Protein AF-A0A966VUN6-F1 (afdb_monomer_lite)

Foldseek 3Di:
DVVLLVVVCVVVVDVLLSVLLVVLLVVLVVVLVVVCVVVVPDDDPLLVVLNVVLSVLLSVLLCQLVVQLVVCCVVVVNPLVVSLVVSCVPCLVVLVVVLVVVLVVLCVQCPDPPVSSVSSSVSNSSSSVSSSVSSSPRSSVSSVVVVPDD

Secondary structure (DSSP, 8-state):
-HHHHHHHHHHH--HHHHHHHHHHHHHHHHHHHHHHHHTT----HHHHHHHHHHHHHHHHHHHHHHHHHHHHHHHTTT-HHHHHHHHIIIIIHHHHHHHHHHHHHHHGGGG-SSHHHHHHHHHHHHHHHHHHHHHHHHHHHHHHHHTT--

Structure (mmCIF, N/CA/C/O backbone):
data_AF-A0A966VUN6-F1
#
_entry.id   AF-A0A966VUN6-F1
#
loop_
_atom_site.group_PDB
_atom_site.id
_atom_site.type_symbol
_atom_site.label_atom_id
_atom_site.label_alt_id
_atom_site.label_comp_id
_atom_site.label_asym_id
_atom_site.label_entity_id
_atom_site.label_seq_id
_atom_site.pdbx_PDB_ins_code
_atom_site.Cartn_x
_atom_site.Cartn_y
_atom_site.Cartn_z
_atom_site.occupancy
_atom_site.B_iso_or_equiv
_atom_site.auth_seq_id
_atom_site.auth_comp_id
_atom_site.auth_asym_id
_atom_site.auth_atom_id
_atom_site.pdbx_PDB_model_num
ATOM 1 N N . PHE A 1 1 ? 2.376 -14.248 3.361 1.00 68.75 1 PHE A N 1
ATOM 2 C CA . PHE A 1 1 ? 0.950 -13.932 3.603 1.00 68.75 1 PHE A CA 1
ATOM 3 C C . PHE A 1 1 ? 0.391 -14.628 4.847 1.00 68.75 1 PHE A C 1
ATOM 5 O O . PHE A 1 1 ? -0.031 -13.922 5.754 1.00 68.75 1 PHE A O 1
ATOM 12 N N . LEU A 1 2 ? 0.435 -15.969 4.945 1.00 76.31 2 LEU A N 1
ATOM 13 C CA . LEU A 1 2 ? -0.086 -16.715 6.110 1.00 76.31 2 LEU A CA 1
ATOM 14 C C . LEU A 1 2 ? 0.505 -16.253 7.448 1.00 76.31 2 LEU A C 1
ATOM 16 O O . LEU A 1 2 ? -0.248 -15.917 8.353 1.00 76.31 2 LEU A O 1
ATOM 20 N N . LEU A 1 3 ? 1.833 -16.149 7.544 1.00 76.38 3 LEU A N 1
ATOM 21 C CA . LEU A 1 3 ? 2.506 -15.685 8.763 1.00 76.38 3 LEU A CA 1
ATOM 22 C C . LEU A 1 3 ? 2.058 -14.273 9.173 1.00 76.38 3 LEU A C 1
ATOM 24 O O . LEU A 1 3 ? 1.778 -14.023 10.338 1.00 76.38 3 LEU A O 1
ATOM 28 N N . ILE A 1 4 ? 1.890 -13.378 8.197 1.00 73.19 4 ILE A N 1
ATOM 29 C CA . ILE A 1 4 ? 1.441 -12.005 8.442 1.00 73.19 4 ILE A CA 1
ATOM 30 C C . ILE A 1 4 ? -0.016 -11.970 8.923 1.00 73.19 4 ILE A C 1
ATOM 32 O O . ILE A 1 4 ? -0.339 -11.257 9.871 1.00 73.19 4 ILE A O 1
ATOM 36 N N . SER A 1 5 ? -0.888 -12.785 8.320 1.00 71.00 5 SER A N 1
ATOM 37 C CA . SER A 1 5 ? -2.264 -12.952 8.801 1.00 71.00 5 SER A CA 1
ATOM 38 C C . SER A 1 5 ? -2.297 -13.508 10.226 1.00 71.00 5 SER A C 1
ATOM 40 O O . SER A 1 5 ? -3.095 -13.057 11.039 1.00 71.00 5 SER A O 1
ATOM 42 N N . LEU A 1 6 ? -1.402 -14.437 10.563 1.00 76.12 6 LEU A N 1
ATOM 43 C CA . LEU A 1 6 ? -1.302 -15.014 11.904 1.00 76.12 6 LEU A CA 1
ATOM 44 C C . LEU A 1 6 ? -0.846 -13.964 12.934 1.00 76.12 6 LEU A C 1
ATOM 46 O O . LEU A 1 6 ? -1.467 -13.836 13.988 1.00 76.12 6 LEU A O 1
ATOM 50 N N . CYS A 1 7 ? 0.154 -13.142 12.601 1.00 72.69 7 CYS A N 1
ATOM 51 C CA . CYS A 1 7 ? 0.587 -12.011 13.429 1.00 72.69 7 CYS A CA 1
ATOM 52 C C . CYS A 1 7 ? -0.5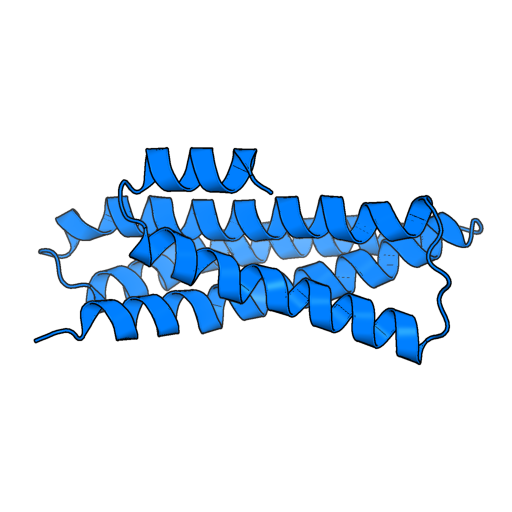32 -10.976 13.639 1.00 72.69 7 CYS A C 1
ATOM 54 O O . CYS A 1 7 ? -0.762 -10.535 14.764 1.00 72.69 7 CYS A O 1
ATOM 56 N N . MET A 1 8 ? -1.268 -10.621 12.582 1.00 70.38 8 MET A N 1
ATOM 57 C CA . MET A 1 8 ? -2.403 -9.695 12.666 1.00 70.38 8 MET A CA 1
ATOM 58 C C . MET A 1 8 ? -3.558 -10.263 13.500 1.00 70.38 8 MET A C 1
ATOM 60 O O . MET A 1 8 ? -4.137 -9.553 14.326 1.00 70.38 8 MET A O 1
ATOM 64 N N . LEU A 1 9 ? -3.869 -11.553 13.332 1.00 73.06 9 LEU A N 1
ATOM 65 C CA . LEU A 1 9 ? -4.876 -12.251 14.130 1.00 73.06 9 LEU A CA 1
ATOM 66 C C . LEU A 1 9 ? -4.488 -12.257 15.612 1.00 73.06 9 LEU A C 1
ATOM 68 O O . LEU A 1 9 ? -5.336 -12.008 16.466 1.00 73.06 9 LEU A O 1
ATOM 72 N N . TYR A 1 10 ? -3.209 -12.486 15.914 1.00 73.50 10 TYR A N 1
ATOM 73 C CA . TYR A 1 10 ? -2.684 -12.445 17.275 1.00 73.50 10 TYR A CA 1
ATOM 74 C C . TYR A 1 10 ? -2.783 -11.039 17.895 1.00 73.50 10 TYR A C 1
ATOM 76 O O . TYR A 1 10 ? -3.236 -10.899 19.031 1.00 73.50 10 TYR A O 1
ATOM 84 N N . LEU A 1 11 ? -2.432 -9.989 17.142 1.00 68.06 11 LEU A N 1
ATOM 85 C CA . LEU A 1 11 ? -2.384 -8.603 17.627 1.00 68.06 11 LEU A CA 1
ATOM 86 C C . LEU A 1 11 ? -3.778 -7.992 17.868 1.00 68.06 11 LEU A C 1
ATOM 88 O O . LEU A 1 11 ? -4.004 -7.285 18.862 1.00 68.06 11 LEU A O 1
ATOM 92 N N . PHE A 1 12 ? -4.731 -8.277 16.978 1.00 64.81 12 PHE A N 1
ATOM 93 C CA . PHE A 1 12 ? -6.077 -7.695 17.024 1.00 64.81 12 PHE A CA 1
ATOM 94 C C . PHE A 1 12 ? -7.146 -8.631 17.580 1.00 64.81 12 PHE A C 1
ATOM 96 O O . PHE A 1 12 ? -8.241 -8.158 17.880 1.00 64.81 12 PHE A O 1
ATOM 103 N N . ARG A 1 13 ? -6.854 -9.933 17.734 1.00 65.44 13 ARG A N 1
ATOM 104 C CA . ARG A 1 13 ? -7.782 -10.972 18.230 1.00 65.44 13 ARG A CA 1
ATOM 105 C C . ARG A 1 13 ? -9.172 -10.941 17.570 1.00 65.44 13 ARG A C 1
ATOM 107 O O . ARG A 1 13 ? -10.149 -11.413 18.141 1.00 65.44 13 ARG A O 1
ATOM 114 N N . SER A 1 14 ? -9.279 -10.387 16.361 1.00 69.69 14 SER A N 1
ATOM 115 C CA . SER A 1 14 ? -10.546 -10.178 15.662 1.00 69.69 14 SER A CA 1
ATOM 116 C C . SER A 1 14 ? -10.389 -10.477 14.179 1.00 69.69 14 SER A C 1
ATOM 118 O O . SER A 1 14 ? -9.746 -9.734 13.435 1.00 69.69 14 SER A O 1
ATOM 120 N N . ALA A 1 15 ? -11.033 -11.557 13.733 1.00 63.75 15 ALA A N 1
ATOM 121 C CA . ALA A 1 15 ? -11.045 -11.963 12.330 1.00 63.75 15 ALA A CA 1
ATOM 122 C C . ALA A 1 15 ? -11.713 -10.918 11.412 1.00 63.75 15 ALA A C 1
ATOM 124 O O . ALA A 1 15 ? -11.379 -10.827 10.235 1.00 63.75 15 ALA A O 1
ATOM 125 N N . ARG A 1 16 ? -12.617 -10.079 11.943 1.00 69.62 16 ARG A N 1
ATOM 126 C CA . ARG A 1 16 ? -13.257 -9.003 11.163 1.00 69.62 16 ARG A CA 1
ATOM 127 C C . ARG A 1 16 ? -12.269 -7.892 10.807 1.00 69.62 16 ARG A C 1
ATOM 129 O O . ARG A 1 16 ? -12.257 -7.447 9.665 1.00 69.62 16 ARG A O 1
ATOM 136 N N . ILE A 1 17 ? -11.416 -7.506 11.760 1.00 71.06 17 ILE A N 1
ATOM 137 C CA . ILE A 1 17 ? -10.365 -6.493 11.561 1.00 71.06 17 ILE A CA 1
ATOM 138 C C . ILE A 1 17 ? -9.270 -7.029 10.621 1.00 71.06 17 ILE A C 1
ATOM 140 O O . ILE A 1 17 ? -8.723 -6.303 9.788 1.00 71.06 17 ILE A O 1
ATOM 144 N N . LEU A 1 18 ? -8.991 -8.334 10.701 1.00 71.12 18 LEU A N 1
ATOM 145 C CA . LEU A 1 18 ? -8.095 -9.018 9.773 1.00 71.12 18 LEU A CA 1
ATOM 146 C C . LEU A 1 18 ? -8.606 -8.932 8.326 1.00 71.12 18 LEU A C 1
ATOM 148 O O . LEU A 1 18 ? -7.898 -8.467 7.442 1.00 71.12 18 LEU A O 1
ATOM 152 N N . ILE A 1 19 ? -9.855 -9.323 8.070 1.00 71.19 19 ILE A N 1
ATOM 153 C CA . ILE A 1 19 ? -10.406 -9.292 6.707 1.00 71.19 19 ILE A CA 1
ATOM 154 C C . ILE A 1 19 ? -10.464 -7.851 6.177 1.00 71.19 19 ILE A C 1
ATOM 156 O O . ILE A 1 19 ? -10.088 -7.609 5.031 1.00 71.19 19 ILE A O 1
ATOM 160 N N . SER A 1 20 ? -10.834 -6.873 7.015 1.00 70.69 20 SER A N 1
ATOM 161 C CA . SER A 1 20 ? -10.849 -5.461 6.610 1.00 70.69 20 SER A CA 1
ATOM 162 C C . SER A 1 20 ? -9.476 -4.876 6.297 1.00 70.69 20 SER A C 1
ATOM 164 O O . SER A 1 20 ? -9.400 -3.922 5.534 1.00 70.69 20 SER A O 1
ATOM 166 N N . SER A 1 21 ? -8.403 -5.420 6.877 1.00 75.31 21 SER A N 1
ATOM 167 C CA . SER A 1 21 ? -7.029 -4.976 6.609 1.00 75.31 21 SER A CA 1
ATOM 168 C C . SER A 1 21 ? -6.406 -5.652 5.394 1.00 75.31 21 SER A C 1
ATOM 170 O O . SER A 1 21 ? -5.511 -5.091 4.772 1.00 75.31 21 SER A O 1
ATOM 172 N N . LEU A 1 22 ? -6.883 -6.833 5.006 1.00 79.19 22 LEU A N 1
ATOM 173 C CA . LEU A 1 22 ? -6.380 -7.519 3.817 1.00 79.19 22 LEU A CA 1
ATOM 174 C C . LEU A 1 22 ? -6.878 -6.875 2.518 1.00 79.19 22 LEU A C 1
ATOM 176 O O . LEU A 1 22 ? -6.107 -6.751 1.571 1.00 79.19 22 LEU A O 1
ATOM 180 N N . ILE A 1 23 ? -8.130 -6.411 2.482 1.00 82.69 23 ILE A N 1
ATOM 181 C CA . ILE A 1 23 ? -8.741 -5.782 1.297 1.00 82.69 23 ILE A CA 1
ATOM 182 C C . ILE A 1 23 ? -7.915 -4.597 0.750 1.00 82.69 23 ILE A C 1
ATOM 184 O O . ILE A 1 23 ? -7.532 -4.648 -0.422 1.00 82.69 23 ILE A O 1
ATOM 188 N N . PRO A 1 24 ? -7.579 -3.559 1.546 1.00 84.06 24 PRO A N 1
ATOM 189 C CA . PRO A 1 24 ? -6.810 -2.415 1.056 1.00 84.06 24 PRO A CA 1
ATOM 190 C C . PRO A 1 24 ? -5.383 -2.772 0.626 1.00 84.06 24 PRO A C 1
ATOM 192 O O . PRO A 1 24 ? -4.775 -2.009 -0.114 1.00 84.06 24 PRO A O 1
ATOM 195 N N . ASN A 1 25 ? -4.860 -3.930 1.039 1.00 86.56 25 ASN A N 1
ATOM 196 C CA . ASN A 1 25 ? -3.519 -4.391 0.677 1.00 86.56 25 ASN A CA 1
ATOM 197 C C . ASN A 1 25 ? -3.480 -5.186 -0.634 1.00 86.56 25 ASN A C 1
ATOM 199 O O . ASN A 1 25 ? -2.431 -5.262 -1.268 1.00 86.56 25 ASN A O 1
ATOM 203 N N . ILE A 1 26 ? -4.606 -5.750 -1.075 1.00 88.69 26 ILE A N 1
ATOM 204 C CA . ILE A 1 26 ? -4.695 -6.463 -2.357 1.00 88.69 26 ILE A CA 1
ATOM 205 C C . ILE A 1 26 ? -4.867 -5.490 -3.532 1.00 88.69 26 ILE A C 1
ATOM 207 O O . ILE A 1 26 ? -4.316 -5.724 -4.605 1.00 88.69 26 ILE A O 1
ATOM 211 N N . ILE A 1 27 ? -5.583 -4.381 -3.333 1.00 90.88 27 ILE A N 1
ATOM 212 C CA . ILE A 1 27 ? -5.867 -3.389 -4.386 1.00 90.88 27 ILE A CA 1
ATOM 213 C C . ILE A 1 27 ? -4.588 -2.836 -5.048 1.00 90.88 27 ILE A C 1
ATOM 215 O O . ILE A 1 27 ? -4.510 -2.892 -6.275 1.00 90.88 27 ILE A O 1
ATOM 219 N N . PRO A 1 28 ? -3.559 -2.380 -4.305 1.00 91.38 28 PRO A N 1
ATOM 220 C CA . PRO A 1 28 ? -2.301 -1.917 -4.891 1.00 91.38 28 PRO A CA 1
ATOM 221 C C . PRO A 1 28 ? -1.628 -2.990 -5.744 1.00 91.38 28 PRO A C 1
ATOM 223 O O . PRO A 1 28 ? -1.151 -2.698 -6.833 1.00 91.38 28 PRO A O 1
ATOM 226 N N . LEU A 1 29 ? -1.645 -4.249 -5.293 1.00 91.69 29 LEU A N 1
ATOM 227 C CA . LEU A 1 29 ? -1.043 -5.358 -6.034 1.00 91.69 29 LEU A CA 1
ATOM 228 C C . LEU A 1 29 ? -1.790 -5.645 -7.337 1.00 91.69 29 LEU A C 1
ATOM 230 O O . LEU A 1 29 ? -1.152 -5.900 -8.355 1.00 91.69 29 LEU A O 1
ATOM 234 N N . ILE A 1 30 ? -3.125 -5.584 -7.324 1.00 93.06 30 ILE A N 1
ATOM 235 C CA . ILE A 1 30 ? -3.936 -5.737 -8.538 1.00 93.06 30 ILE A CA 1
ATOM 236 C C . ILE A 1 30 ? -3.641 -4.599 -9.514 1.00 93.06 30 ILE A C 1
ATOM 238 O O . ILE A 1 30 ? -3.461 -4.858 -10.701 1.00 93.06 30 ILE A O 1
ATOM 242 N N . ILE A 1 31 ? -3.554 -3.357 -9.027 1.00 93.31 31 ILE A N 1
ATOM 243 C CA . ILE A 1 31 ? -3.217 -2.201 -9.865 1.00 93.31 31 ILE A CA 1
ATOM 244 C C . ILE A 1 31 ? -1.837 -2.401 -10.495 1.00 93.31 31 ILE A C 1
ATOM 246 O O . ILE A 1 31 ? -1.699 -2.267 -11.707 1.00 93.31 31 ILE A O 1
ATOM 250 N N . THR A 1 32 ? -0.836 -2.797 -9.712 1.00 92.06 32 THR A N 1
ATOM 251 C CA . THR A 1 32 ? 0.516 -3.055 -10.219 1.00 92.06 32 THR A CA 1
ATOM 252 C C . THR A 1 32 ? 0.537 -4.189 -11.234 1.00 92.06 32 THR A C 1
ATOM 254 O O . THR A 1 32 ? 1.127 -4.030 -12.297 1.00 92.06 32 THR A O 1
ATOM 257 N N . ALA A 1 33 ? -0.151 -5.303 -10.974 1.00 91.56 33 ALA A N 1
ATOM 258 C CA . ALA A 1 33 ? -0.269 -6.399 -11.933 1.00 91.56 33 ALA A CA 1
ATOM 259 C C . ALA A 1 33 ? -0.975 -5.963 -13.230 1.00 91.56 33 ALA A C 1
ATOM 261 O O . ALA A 1 33 ? -0.535 -6.324 -14.321 1.00 91.56 33 ALA A O 1
ATOM 262 N N . GLY A 1 34 ? -2.029 -5.149 -13.126 1.00 92.88 34 GLY A N 1
ATOM 263 C CA . GLY A 1 34 ? -2.742 -4.589 -14.274 1.00 92.88 34 GLY A CA 1
ATOM 264 C C . GLY A 1 34 ? -1.864 -3.655 -15.104 1.00 92.88 34 GLY A C 1
ATOM 265 O O . GLY A 1 34 ? -1.820 -3.772 -16.326 1.00 92.88 34 GLY A O 1
ATOM 266 N N . VAL A 1 35 ? -1.099 -2.783 -14.444 1.00 92.69 35 VAL A N 1
ATOM 267 C CA . VAL A 1 35 ? -0.154 -1.877 -15.106 1.00 92.69 35 VAL A CA 1
ATOM 268 C C . VAL A 1 35 ? 1.006 -2.645 -15.735 1.00 92.69 35 VAL A C 1
ATOM 270 O O . VAL A 1 35 ? 1.399 -2.320 -16.849 1.00 92.69 35 VAL A O 1
ATOM 273 N N . MET A 1 36 ? 1.511 -3.701 -15.092 1.00 90.94 36 MET A N 1
ATOM 274 C CA . MET A 1 36 ? 2.508 -4.594 -15.694 1.00 90.94 36 MET A CA 1
ATOM 275 C C . MET A 1 36 ? 1.976 -5.276 -16.956 1.00 90.94 36 MET A C 1
ATOM 277 O O . MET A 1 36 ? 2.679 -5.308 -17.964 1.00 90.94 36 MET A O 1
ATOM 281 N N . GLY A 1 37 ? 0.742 -5.791 -16.913 1.00 89.81 37 GLY A N 1
ATOM 282 C CA . GLY A 1 37 ? 0.093 -6.412 -18.067 1.00 89.81 37 GLY A CA 1
ATOM 283 C C . GLY A 1 37 ? -0.117 -5.428 -19.218 1.00 89.81 37 GLY A C 1
ATOM 284 O O . GLY A 1 37 ? 0.170 -5.759 -20.364 1.00 89.81 37 GLY A O 1
ATOM 285 N N . TRP A 1 38 ? -0.543 -4.201 -18.910 1.00 92.00 38 TRP A N 1
ATOM 286 C CA . TRP A 1 38 ? -0.734 -3.141 -19.902 1.00 92.00 38 TRP A CA 1
ATOM 287 C C . TRP A 1 38 ? 0.586 -2.635 -20.501 1.00 92.00 38 TRP A C 1
ATOM 289 O O . TRP A 1 38 ? 0.682 -2.447 -21.710 1.00 92.00 38 TRP A O 1
ATOM 299 N N . ALA A 1 39 ? 1.624 -2.469 -19.679 1.00 88.06 39 ALA A N 1
ATOM 300 C CA . ALA A 1 39 ? 2.952 -2.032 -20.109 1.00 88.06 39 ALA A CA 1
ATOM 301 C C . ALA A 1 39 ? 3.791 -3.155 -20.757 1.00 88.06 39 ALA A C 1
ATOM 303 O O . ALA A 1 39 ? 4.930 -2.915 -21.156 1.00 88.06 39 ALA A O 1
ATOM 304 N N . GLY A 1 40 ? 3.268 -4.385 -20.834 1.00 85.31 40 GLY A N 1
ATOM 305 C CA . GLY A 1 40 ? 3.968 -5.532 -21.416 1.00 85.31 40 GLY A CA 1
ATOM 306 C C . GLY A 1 40 ? 5.208 -5.972 -20.629 1.00 85.31 40 GLY A C 1
ATOM 307 O O . GLY A 1 40 ? 6.118 -6.572 -21.200 1.00 85.31 40 GLY A O 1
ATOM 308 N N . VAL A 1 41 ? 5.277 -5.673 -19.327 1.00 85.94 41 VAL A N 1
ATOM 309 C CA . VAL A 1 41 ? 6.422 -6.042 -18.487 1.00 85.94 41 VAL A CA 1
ATOM 310 C C . VAL A 1 41 ? 6.342 -7.533 -18.152 1.00 85.94 41 VAL A C 1
ATOM 312 O O . VAL A 1 41 ? 5.421 -7.950 -17.445 1.00 85.94 41 VAL A O 1
ATOM 315 N N . PRO A 1 42 ? 7.304 -8.359 -18.598 1.00 82.88 42 PRO A N 1
ATOM 316 C CA . PRO A 1 42 ? 7.285 -9.785 -18.306 1.00 82.88 42 PRO A CA 1
ATOM 317 C C . PRO A 1 42 ? 7.553 -10.048 -16.821 1.00 82.88 42 PRO A C 1
ATOM 319 O O . PRO A 1 42 ? 8.402 -9.398 -16.205 1.00 82.88 42 PRO A O 1
ATOM 322 N N . LEU A 1 43 ? 6.890 -11.070 -16.274 1.00 85.06 43 LEU A N 1
ATOM 323 C CA . LEU A 1 43 ? 7.168 -11.581 -14.932 1.00 85.06 43 LEU A CA 1
ATOM 324 C C . LEU A 1 43 ? 8.556 -12.235 -14.900 1.00 85.06 43 LEU A C 1
ATOM 326 O O . LEU A 1 43 ? 8.742 -13.388 -15.279 1.00 85.06 43 LEU A O 1
ATOM 330 N N . LYS A 1 44 ? 9.541 -11.468 -14.439 1.00 84.44 44 LYS A N 1
ATOM 331 C CA . LYS A 1 44 ? 10.918 -11.895 -14.157 1.00 84.44 44 LYS A CA 1
ATOM 332 C C . LYS A 1 44 ? 11.148 -11.959 -12.645 1.00 84.44 44 LYS A C 1
ATOM 334 O O . LYS A 1 44 ? 10.451 -11.250 -11.910 1.00 84.44 44 LYS A O 1
ATOM 339 N N . PRO A 1 45 ? 12.167 -12.696 -12.161 1.00 83.12 45 PRO A N 1
ATOM 340 C CA . PRO A 1 45 ? 12.512 -12.718 -10.739 1.00 83.12 45 PRO A CA 1
ATOM 341 C C . PRO A 1 45 ? 12.641 -11.317 -10.121 1.00 83.12 45 PRO A C 1
ATOM 343 O O . PRO A 1 45 ? 12.120 -11.080 -9.037 1.00 83.12 45 PRO A O 1
ATOM 346 N N . SER A 1 46 ? 13.216 -10.353 -10.851 1.00 80.62 46 SER A N 1
ATOM 347 C CA . SER A 1 46 ? 13.333 -8.957 -10.402 1.00 80.62 46 SER A CA 1
ATOM 348 C C . SER A 1 46 ? 11.983 -8.259 -10.191 1.00 80.62 46 SER A C 1
ATOM 350 O O . SER A 1 46 ? 11.833 -7.477 -9.261 1.00 80.62 46 SER A 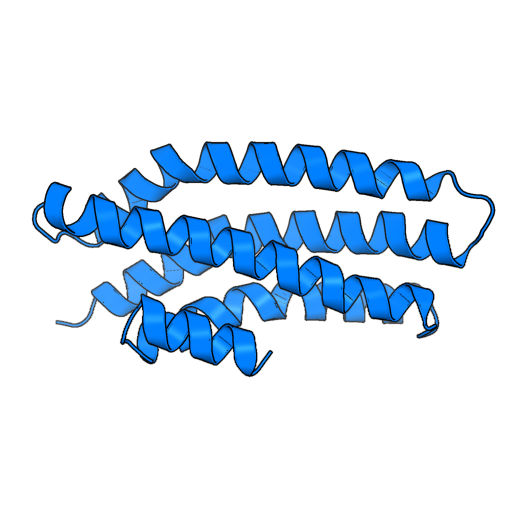O 1
ATOM 352 N N . THR A 1 47 ? 10.981 -8.554 -11.021 1.00 85.75 47 THR A N 1
ATOM 353 C CA . THR A 1 47 ? 9.641 -7.943 -10.934 1.00 85.75 47 THR A CA 1
ATOM 354 C C . THR A 1 47 ? 8.743 -8.625 -9.903 1.00 85.75 47 THR A C 1
ATOM 356 O O . THR A 1 47 ? 7.898 -7.975 -9.301 1.00 85.75 47 THR A O 1
ATOM 359 N N . VAL A 1 48 ? 8.953 -9.918 -9.627 1.00 88.81 48 VAL A N 1
ATOM 360 C CA . VAL A 1 48 ? 8.215 -10.641 -8.574 1.00 88.81 48 VAL A CA 1
ATOM 361 C C . VAL A 1 48 ? 8.562 -10.096 -7.182 1.00 88.81 48 VAL A C 1
ATOM 363 O O . VAL A 1 48 ? 7.709 -10.063 -6.291 1.00 88.81 48 VAL A O 1
ATOM 366 N N . LEU A 1 49 ? 9.790 -9.594 -7.002 1.00 89.06 49 LEU A N 1
ATOM 367 C CA . LEU A 1 49 ? 10.212 -8.932 -5.765 1.00 89.06 49 LEU A CA 1
ATOM 368 C C . LEU A 1 49 ? 9.371 -7.689 -5.446 1.00 89.06 49 LEU A C 1
ATOM 370 O O . LEU A 1 49 ? 9.115 -7.444 -4.268 1.00 89.06 49 LEU A O 1
ATOM 374 N N . VAL A 1 50 ? 8.871 -6.969 -6.460 1.00 90.31 50 VAL A N 1
ATOM 375 C CA . VAL A 1 50 ? 7.989 -5.800 -6.276 1.00 90.31 50 VAL A CA 1
ATOM 376 C C . VAL A 1 50 ? 6.775 -6.175 -5.434 1.00 90.31 50 VAL A C 1
ATOM 378 O O . VAL A 1 50 ? 6.489 -5.514 -4.441 1.00 90.31 50 VAL A O 1
ATOM 381 N N . PHE A 1 51 ? 6.094 -7.272 -5.777 1.00 89.88 51 PHE A N 1
ATOM 382 C CA . PHE A 1 51 ? 4.904 -7.716 -5.050 1.00 89.88 51 PHE A CA 1
ATOM 383 C C . PHE A 1 51 ? 5.219 -8.074 -3.597 1.00 89.88 51 PHE A C 1
ATOM 385 O O . PHE A 1 51 ? 4.434 -7.762 -2.706 1.00 89.88 51 PHE A O 1
ATOM 392 N N . SER A 1 52 ? 6.371 -8.700 -3.342 1.00 89.38 52 SER A N 1
ATOM 393 C CA . SER A 1 52 ? 6.773 -9.100 -1.988 1.00 89.38 52 SER A CA 1
ATOM 394 C C . SER A 1 52 ? 7.111 -7.892 -1.113 1.00 89.38 52 SER A C 1
ATOM 396 O O . SER A 1 52 ? 6.634 -7.793 0.018 1.00 89.38 52 SER A O 1
ATOM 398 N N . VAL A 1 53 ? 7.897 -6.957 -1.650 1.00 90.62 53 VAL A N 1
ATOM 399 C CA . VAL A 1 53 ? 8.306 -5.730 -0.956 1.00 90.62 53 VAL A CA 1
ATOM 400 C C . VAL A 1 53 ? 7.106 -4.818 -0.723 1.00 90.62 53 VAL A C 1
ATOM 402 O O . VAL A 1 53 ? 6.862 -4.392 0.406 1.00 90.62 53 VAL A O 1
ATOM 405 N N . ALA A 1 54 ? 6.315 -4.563 -1.765 1.00 90.31 54 ALA A N 1
ATOM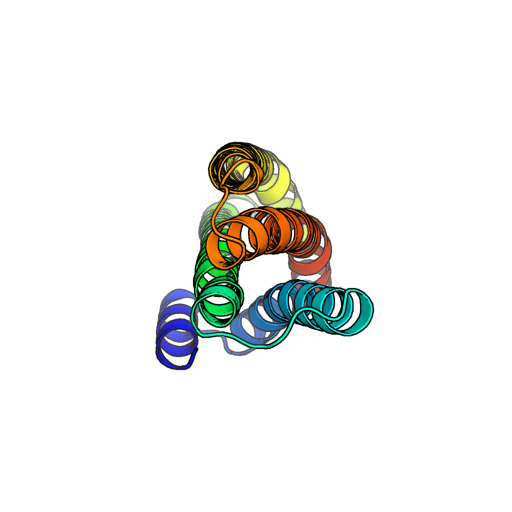 406 C CA . ALA A 1 54 ? 5.165 -3.681 -1.669 1.00 90.31 54 ALA A CA 1
ATOM 407 C C . ALA A 1 54 ? 4.092 -4.230 -0.723 1.00 90.31 54 ALA A C 1
ATOM 409 O O . ALA A 1 54 ? 3.542 -3.468 0.066 1.00 90.31 54 ALA A O 1
ATOM 410 N N . LEU A 1 55 ? 3.837 -5.544 -0.734 1.00 89.38 55 LEU A N 1
ATOM 411 C CA . LEU A 1 55 ? 2.930 -6.173 0.228 1.00 89.38 55 LEU A CA 1
ATOM 412 C C . LEU A 1 55 ? 3.433 -6.008 1.668 1.00 89.38 55 LEU A C 1
ATOM 414 O O . LEU A 1 55 ? 2.640 -5.701 2.553 1.00 89.38 55 LEU A O 1
ATOM 418 N N . GLY A 1 56 ? 4.735 -6.195 1.909 1.00 89.31 56 GLY A N 1
ATOM 419 C CA . GLY A 1 56 ? 5.329 -6.001 3.234 1.00 89.31 56 GLY A CA 1
ATOM 420 C C . GLY A 1 56 ? 5.136 -4.575 3.752 1.00 89.31 56 GLY A C 1
ATOM 421 O O . GLY A 1 56 ? 4.673 -4.386 4.874 1.00 89.31 56 GLY A O 1
ATOM 422 N N . ILE A 1 57 ? 5.415 -3.579 2.908 1.00 90.81 57 ILE A N 1
ATOM 423 C CA . ILE A 1 57 ? 5.265 -2.161 3.260 1.00 90.81 57 ILE A CA 1
ATOM 424 C C . ILE A 1 57 ? 3.789 -1.785 3.443 1.00 90.81 57 ILE A C 1
ATOM 426 O O . ILE A 1 57 ? 3.443 -1.108 4.407 1.00 90.81 57 ILE A O 1
ATOM 430 N N . ALA A 1 58 ? 2.902 -2.244 2.557 1.00 88.69 58 ALA A N 1
ATOM 431 C CA . ALA A 1 58 ? 1.471 -1.975 2.664 1.00 88.69 58 ALA A CA 1
ATOM 432 C C . ALA A 1 58 ? 0.903 -2.510 3.989 1.00 88.69 58 ALA A C 1
ATOM 434 O O . ALA A 1 58 ? 0.166 -1.808 4.680 1.00 88.69 58 ALA A O 1
ATOM 435 N N . ILE A 1 59 ? 1.321 -3.713 4.395 1.00 87.06 59 ILE A N 1
ATOM 436 C CA . ILE A 1 59 ? 0.902 -4.292 5.670 1.00 87.06 59 ILE A CA 1
ATOM 437 C C . ILE A 1 59 ? 1.513 -3.551 6.865 1.00 87.06 59 ILE A C 1
ATOM 439 O O . ILE A 1 59 ? 0.803 -3.353 7.850 1.00 87.06 59 ILE A O 1
ATOM 443 N N . ASP A 1 60 ? 2.772 -3.106 6.800 1.00 88.56 60 ASP A N 1
ATOM 444 C CA . ASP A 1 60 ? 3.362 -2.263 7.854 1.00 88.56 60 ASP A CA 1
ATOM 445 C C . ASP A 1 60 ? 2.520 -1.002 8.096 1.00 88.56 60 ASP A C 1
ATOM 447 O O . ASP A 1 60 ? 2.154 -0.698 9.234 1.00 88.56 60 ASP A O 1
ATOM 451 N N . VAL A 1 61 ? 2.115 -0.325 7.016 1.00 88.56 61 VAL A N 1
ATOM 452 C CA . VAL A 1 61 ? 1.226 0.842 7.079 1.00 88.56 61 VAL A CA 1
ATOM 453 C C . VAL A 1 61 ? -0.105 0.487 7.746 1.00 88.56 61 VAL A C 1
ATOM 455 O O . VAL A 1 61 ? -0.559 1.208 8.639 1.00 88.56 61 VAL A O 1
ATOM 458 N N . THR A 1 62 ? -0.722 -0.637 7.367 1.00 88.06 62 THR A N 1
ATOM 459 C CA . THR A 1 62 ? -1.973 -1.089 7.985 1.00 88.06 62 THR A CA 1
ATOM 460 C C . THR A 1 62 ? -1.804 -1.411 9.472 1.00 88.06 62 THR A C 1
ATOM 462 O O . THR A 1 62 ? -2.646 -1.023 10.280 1.00 88.06 62 THR A O 1
ATOM 465 N N . ILE A 1 63 ? -0.727 -2.108 9.853 1.00 87.25 63 ILE A N 1
ATOM 466 C CA . ILE A 1 63 ? -0.419 -2.442 11.250 1.00 87.25 63 ILE A CA 1
ATOM 467 C C . ILE A 1 63 ? -0.266 -1.161 12.055 1.00 87.25 63 ILE A C 1
ATOM 469 O O . ILE A 1 63 ? -0.901 -1.020 13.097 1.00 87.25 63 ILE A O 1
ATOM 473 N N . ARG A 1 64 ? 0.531 -0.211 11.558 1.00 88.25 64 ARG A N 1
ATOM 474 C CA . ARG A 1 64 ? 0.761 1.069 12.225 1.00 88.25 64 ARG A CA 1
ATOM 475 C C . ARG A 1 64 ? -0.547 1.812 12.457 1.00 88.25 64 ARG A C 1
ATOM 477 O O . ARG A 1 64 ? -0.792 2.265 13.572 1.00 88.25 64 ARG A O 1
ATOM 484 N N . PHE A 1 65 ? -1.409 1.884 11.445 1.00 88.81 65 PHE A N 1
ATOM 485 C CA . PHE A 1 65 ? -2.724 2.503 11.585 1.00 88.81 65 PHE A CA 1
ATOM 486 C C . PHE A 1 65 ? -3.574 1.797 12.649 1.00 88.81 65 PHE A C 1
ATOM 488 O O . PHE A 1 65 ? -4.120 2.440 13.542 1.00 88.81 65 PHE A O 1
ATOM 495 N N . LEU A 1 66 ? -3.673 0.467 12.589 1.00 85.88 66 LEU A N 1
ATOM 496 C CA . LEU A 1 66 ? -4.529 -0.294 13.495 1.00 85.88 66 LEU A CA 1
ATOM 497 C C . LEU A 1 66 ? -4.019 -0.307 14.944 1.00 85.88 66 LEU A C 1
ATOM 499 O O . LEU A 1 66 ? -4.828 -0.327 15.871 1.00 85.88 66 LEU A O 1
ATOM 503 N N . VAL A 1 67 ? -2.700 -0.307 15.157 1.00 86.25 67 VAL A N 1
ATOM 504 C CA . VAL A 1 67 ? -2.101 -0.243 16.499 1.00 86.25 67 VAL A CA 1
ATOM 505 C C . VAL A 1 67 ? -2.456 1.079 17.167 1.00 86.25 67 VAL A C 1
ATOM 507 O O . VAL A 1 67 ? -2.972 1.047 18.283 1.00 86.25 67 VAL A O 1
ATOM 510 N N . ASN A 1 68 ? -2.271 2.204 16.469 1.00 88.06 68 ASN A N 1
ATOM 511 C CA . ASN A 1 68 ? -2.660 3.518 16.985 1.00 88.06 68 ASN A CA 1
ATOM 512 C C . ASN A 1 68 ? -4.180 3.580 17.198 1.00 88.06 68 ASN A C 1
ATOM 514 O O . ASN A 1 68 ? -4.632 3.871 18.294 1.00 88.06 68 ASN A O 1
ATOM 518 N N . TYR A 1 69 ? -4.991 3.124 16.236 1.00 87.31 69 TYR A N 1
ATOM 519 C CA . TYR A 1 69 ? -6.446 3.015 16.422 1.00 87.31 69 TYR A CA 1
ATOM 520 C C . TYR A 1 69 ? -6.835 2.274 17.714 1.00 87.31 69 TYR A C 1
ATOM 522 O O . TYR A 1 69 ? -7.697 2.726 18.464 1.00 87.31 69 TYR A O 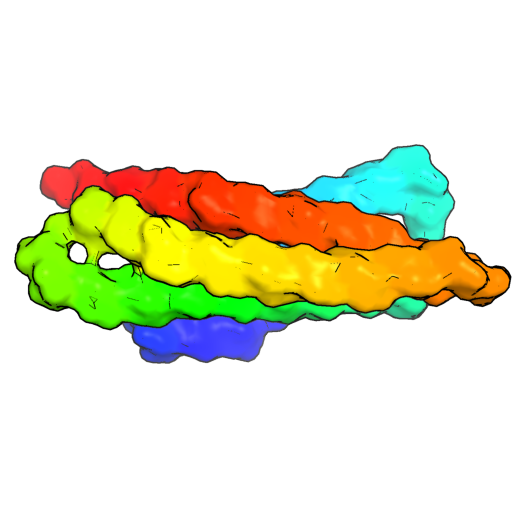1
ATOM 530 N N . LYS A 1 70 ? -6.180 1.149 18.020 1.00 84.88 70 LYS A N 1
ATOM 531 C CA . LYS A 1 70 ? -6.440 0.381 19.246 1.00 84.88 70 LYS A CA 1
ATOM 532 C C . LYS A 1 70 ? -5.988 1.118 20.515 1.00 84.88 70 LYS A C 1
ATOM 534 O O . LYS A 1 70 ? -6.603 0.919 21.560 1.00 84.88 70 LYS A O 1
ATOM 539 N N . GLN A 1 71 ? -4.936 1.932 20.435 1.00 86.25 71 GLN A N 1
ATOM 540 C CA . GLN A 1 71 ? -4.426 2.750 21.540 1.00 86.25 71 GLN A CA 1
ATOM 541 C C . GLN A 1 71 ? -5.299 3.986 21.800 1.00 86.25 71 GLN A C 1
ATOM 543 O O . GLN A 1 71 ? -5.578 4.293 22.955 1.00 86.25 71 GLN A O 1
ATOM 548 N N . GLU A 1 72 ? -5.798 4.649 20.754 1.00 85.56 72 GLU A N 1
ATOM 549 C CA . GLU A 1 72 ? -6.703 5.799 20.872 1.00 85.56 72 GLU A CA 1
ATOM 550 C C . GLU A 1 72 ? -8.146 5.414 21.242 1.00 85.56 72 GLU A C 1
ATOM 552 O O . GLU A 1 72 ? -8.882 6.254 21.759 1.00 85.56 72 GLU A O 1
ATOM 557 N N . LEU A 1 73 ? -8.576 4.170 21.004 1.00 85.31 73 LEU A N 1
ATOM 558 C CA . LEU A 1 73 ? -9.943 3.718 21.296 1.00 85.31 73 LEU A CA 1
ATOM 559 C C . LEU A 1 73 ? -10.385 3.951 22.760 1.00 85.31 73 LEU A C 1
ATOM 561 O O . LEU A 1 73 ? -11.461 4.521 22.960 1.00 85.31 73 LEU A O 1
ATOM 565 N N . PRO A 1 74 ? -9.610 3.564 23.796 1.00 84.12 74 PRO A N 1
ATOM 566 C CA . PRO A 1 74 ? -9.952 3.883 25.185 1.00 84.12 74 PRO A CA 1
ATOM 567 C C . PRO A 1 74 ? -9.893 5.387 25.491 1.00 84.12 74 PRO A C 1
ATOM 569 O O . PRO A 1 74 ? -10.683 5.862 26.301 1.00 84.12 74 PRO A O 1
ATOM 572 N N . ASN A 1 75 ? -9.022 6.146 24.817 1.00 85.31 75 ASN A N 1
ATOM 573 C CA . ASN A 1 75 ? -8.879 7.592 25.031 1.00 85.31 75 ASN A CA 1
ATOM 574 C C . ASN A 1 75 ? -10.068 8.396 24.477 1.00 85.31 75 ASN A C 1
ATOM 576 O O . ASN A 1 75 ? -10.286 9.530 24.891 1.00 85.31 75 ASN A O 1
ATOM 580 N N . GLN A 1 76 ? -10.839 7.813 23.556 1.00 84.62 76 GLN A N 1
ATOM 581 C CA . GLN A 1 76 ? -12.000 8.433 22.910 1.00 84.62 76 GLN A CA 1
ATOM 582 C C . GLN A 1 76 ? -13.334 7.847 23.402 1.00 84.62 76 GLN A C 1
ATOM 584 O O . GLN A 1 76 ? -14.303 7.794 22.650 1.00 84.62 76 GLN A O 1
ATOM 589 N N . ASN A 1 77 ? -13.399 7.356 24.648 1.00 82.38 77 ASN A N 1
ATOM 590 C CA . ASN A 1 77 ? -14.606 6.745 25.233 1.00 82.38 77 ASN A CA 1
ATOM 591 C C . ASN A 1 77 ? -15.223 5.624 24.371 1.00 82.38 77 ASN A C 1
ATOM 593 O O . ASN A 1 77 ? -16.439 5.451 24.343 1.00 82.38 77 ASN A O 1
ATOM 597 N N . GLN A 1 78 ? -14.390 4.860 23.656 1.00 79.81 78 GLN A N 1
ATOM 598 C CA . GLN A 1 78 ? -14.821 3.810 22.725 1.00 79.81 78 GLN A CA 1
ATOM 599 C C . GLN A 1 78 ? -15.661 4.305 21.528 1.00 79.81 78 GLN A C 1
ATOM 601 O O . GLN A 1 78 ? -16.267 3.485 20.831 1.00 79.81 78 GLN A O 1
ATOM 606 N N . ASP A 1 79 ? -15.673 5.611 21.233 1.00 85.62 79 ASP A N 1
ATOM 607 C CA . ASP A 1 79 ? -16.289 6.135 20.013 1.00 85.62 79 ASP A CA 1
ATOM 608 C C . ASP A 1 79 ? -15.400 5.856 18.798 1.00 85.62 79 ASP A C 1
ATOM 610 O O . ASP A 1 79 ? -14.443 6.571 18.501 1.00 85.62 79 ASP A O 1
ATOM 614 N N . ILE A 1 80 ? -15.787 4.831 18.041 1.00 83.56 80 ILE A N 1
ATOM 615 C CA . ILE A 1 80 ? -15.106 4.384 16.825 1.00 83.56 80 ILE A CA 1
ATOM 616 C C . ILE A 1 80 ? -14.900 5.532 15.831 1.00 83.56 80 ILE A C 1
ATOM 618 O O . ILE A 1 80 ? -13.852 5.597 15.188 1.00 83.56 80 ILE A O 1
ATOM 622 N N . LYS A 1 81 ? -15.868 6.447 15.678 1.00 85.25 81 LYS A N 1
ATOM 623 C CA . LYS A 1 81 ? -15.741 7.539 14.703 1.00 85.25 81 LYS A CA 1
ATOM 624 C C . LYS A 1 81 ? -14.683 8.539 15.138 1.00 85.25 81 LYS A C 1
ATOM 626 O O . LYS A 1 81 ? -13.808 8.873 14.338 1.00 85.25 81 LYS A O 1
ATOM 631 N N . ALA A 1 82 ? -14.758 8.985 16.390 1.00 85.12 82 ALA A N 1
ATOM 632 C CA . ALA A 1 82 ? -13.788 9.909 16.961 1.00 85.12 82 ALA A CA 1
ATOM 633 C C . ALA A 1 82 ? -12.378 9.299 16.961 1.00 85.12 82 ALA A C 1
ATOM 635 O O . ALA A 1 82 ? -11.426 9.963 16.555 1.00 85.12 82 ALA A O 1
ATOM 636 N N . THR A 1 83 ? -12.248 8.013 17.307 1.00 86.81 83 THR A N 1
ATOM 637 C CA . THR A 1 83 ? -10.976 7.282 17.251 1.00 86.81 83 THR A CA 1
ATOM 638 C C . THR A 1 83 ? -10.400 7.239 15.842 1.00 86.81 83 THR A C 1
ATOM 640 O O . THR A 1 83 ? -9.247 7.613 15.663 1.00 86.81 83 THR A O 1
ATOM 643 N N . VAL A 1 84 ? -11.176 6.836 14.826 1.00 87.31 84 VAL A N 1
ATOM 644 C CA . VAL A 1 84 ? -10.677 6.765 13.441 1.00 87.31 84 VAL A CA 1
ATOM 645 C C . VAL A 1 84 ? -10.186 8.132 12.962 1.00 87.31 84 VAL A C 1
ATOM 647 O O . VAL A 1 84 ? -9.104 8.216 12.384 1.00 87.31 84 VAL A O 1
ATOM 650 N N . ILE A 1 85 ? -10.951 9.198 13.218 1.00 87.69 85 ILE A N 1
ATOM 651 C CA . ILE A 1 85 ? -10.567 10.561 12.834 1.00 87.69 85 ILE A CA 1
ATOM 652 C C . ILE A 1 85 ? -9.262 10.958 13.534 1.00 87.69 85 ILE A C 1
ATOM 654 O O . ILE A 1 85 ? -8.323 11.397 12.871 1.00 87.69 85 ILE A O 1
ATOM 658 N N . GLN A 1 86 ? -9.163 10.737 14.847 1.00 87.56 86 GLN A N 1
ATOM 659 C CA . GLN A 1 86 ? -7.961 11.062 15.611 1.00 87.56 86 GLN A CA 1
ATOM 660 C C . GLN A 1 86 ? -6.732 10.282 15.123 1.00 87.56 86 GLN A C 1
ATOM 662 O O . GLN A 1 86 ? -5.659 10.864 14.961 1.00 87.56 86 GLN A O 1
ATOM 667 N N . THR A 1 87 ? -6.881 8.988 14.833 1.00 89.25 87 THR A N 1
ATOM 668 C CA . THR A 1 87 ? -5.800 8.151 14.298 1.00 89.25 87 THR A CA 1
ATOM 669 C C . THR A 1 87 ? -5.344 8.624 12.918 1.00 89.25 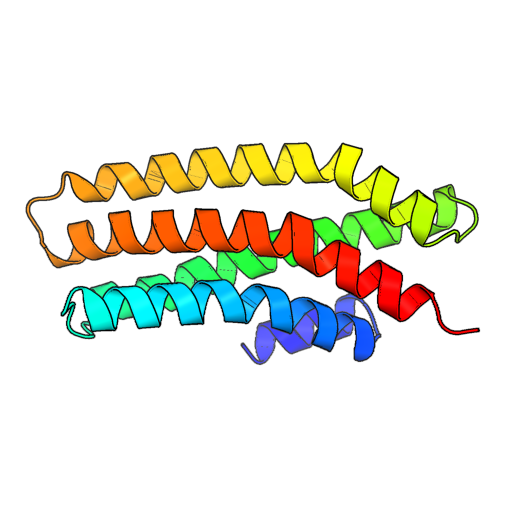87 THR A C 1
ATOM 671 O O . THR A 1 87 ? -4.145 8.616 12.641 1.00 89.25 87 THR A O 1
ATOM 674 N N . ILE A 1 88 ? -6.255 9.086 12.053 1.00 89.81 88 ILE A N 1
ATOM 675 C CA . ILE A 1 88 ? -5.879 9.690 10.764 1.00 89.81 88 ILE A CA 1
ATOM 676 C C . ILE A 1 88 ? -5.037 10.950 10.993 1.00 89.81 88 ILE A C 1
ATOM 678 O O . ILE A 1 88 ? -3.992 11.095 10.360 1.00 89.81 88 ILE A O 1
ATOM 682 N N . TYR A 1 89 ? -5.444 11.835 11.906 1.00 87.19 89 TYR A N 1
ATOM 683 C CA . TYR A 1 89 ? -4.703 13.069 12.177 1.00 87.19 89 TYR A CA 1
ATOM 684 C C . TYR A 1 89 ? -3.327 12.823 12.809 1.00 87.19 89 TYR A C 1
ATOM 686 O O . TYR A 1 89 ? -2.367 13.486 12.421 1.00 87.19 89 TYR A O 1
ATOM 694 N N . SER A 1 90 ? -3.197 11.870 13.739 1.00 86.31 90 SER A N 1
ATOM 695 C CA . SER A 1 90 ? -1.904 11.592 14.385 1.00 86.31 90 SER A CA 1
ATOM 696 C C . SER A 1 90 ? -0.991 10.734 13.505 1.00 86.31 90 SER A C 1
ATOM 698 O O . SER A 1 90 ? 0.157 11.085 13.230 1.00 86.31 90 SER A O 1
ATOM 700 N N . THR A 1 91 ? -1.505 9.604 13.023 1.00 90.50 91 THR A N 1
ATOM 701 C CA . THR A 1 91 ? -0.702 8.546 12.400 1.00 90.50 91 THR A CA 1
ATOM 702 C C . THR A 1 91 ? -0.653 8.699 10.887 1.00 90.50 91 THR A C 1
ATOM 704 O O . THR A 1 91 ? 0.342 8.323 10.265 1.00 90.50 91 THR A O 1
ATOM 707 N N . GLY A 1 92 ? -1.685 9.292 10.276 1.00 88.69 92 GLY A N 1
ATOM 708 C CA . GLY A 1 92 ? -1.751 9.488 8.828 1.00 88.69 92 GLY A CA 1
ATOM 709 C C . GLY A 1 92 ? -0.585 10.320 8.299 1.00 88.69 92 GLY A C 1
ATOM 710 O O . GLY A 1 92 ? 0.040 9.938 7.313 1.00 88.69 92 GLY A O 1
ATOM 711 N N . ILE A 1 93 ? -0.209 11.386 9.011 1.00 88.94 93 ILE A N 1
ATOM 712 C CA . ILE A 1 93 ? 0.953 12.216 8.660 1.00 88.94 93 ILE A CA 1
ATOM 713 C C . ILE A 1 93 ? 2.253 11.390 8.699 1.00 88.94 93 ILE A C 1
ATOM 715 O O . ILE A 1 93 ? 3.038 11.425 7.751 1.00 88.94 93 ILE A O 1
ATOM 719 N N . SER A 1 94 ? 2.463 10.580 9.745 1.00 91.62 94 SER A N 1
ATOM 720 C CA . SER A 1 94 ? 3.635 9.691 9.862 1.00 91.62 94 SER A CA 1
ATOM 721 C C . SER A 1 94 ? 3.714 8.666 8.719 1.00 91.62 94 SER A C 1
ATOM 723 O O . SER A 1 94 ? 4.786 8.421 8.152 1.00 91.62 94 SER A O 1
ATOM 725 N N . ILE A 1 95 ? 2.569 8.090 8.341 1.00 93.12 95 ILE A N 1
ATOM 726 C CA . ILE A 1 95 ? 2.451 7.154 7.216 1.00 93.12 95 ILE A CA 1
ATOM 727 C C . ILE A 1 95 ? 2.824 7.841 5.897 1.00 93.12 95 ILE A C 1
ATOM 729 O O . ILE A 1 95 ? 3.581 7.271 5.111 1.00 93.12 95 ILE A O 1
ATOM 733 N N . ILE A 1 96 ? 2.349 9.067 5.658 1.00 93.19 96 ILE A N 1
ATOM 734 C CA . ILE A 1 96 ? 2.662 9.822 4.436 1.00 93.19 96 ILE A CA 1
ATOM 735 C C . ILE A 1 96 ? 4.164 10.104 4.344 1.00 93.19 96 ILE A C 1
ATOM 737 O O . ILE A 1 96 ? 4.759 9.832 3.303 1.00 93.19 96 ILE A O 1
ATOM 741 N N . TYR A 1 97 ? 4.800 10.573 5.423 1.00 93.31 97 TYR A N 1
ATOM 742 C CA . TYR A 1 97 ? 6.241 10.849 5.420 1.00 93.31 97 TYR A CA 1
ATOM 743 C C . TYR A 1 97 ? 7.072 9.603 5.121 1.00 93.31 97 TYR A C 1
ATOM 745 O O . TYR A 1 97 ? 7.940 9.628 4.250 1.00 93.31 97 TYR A O 1
ATOM 753 N N . THR A 1 98 ? 6.785 8.495 5.806 1.00 93.25 98 THR A N 1
ATOM 754 C CA . THR A 1 98 ? 7.506 7.237 5.560 1.00 93.25 98 THR A CA 1
ATOM 755 C C . THR A 1 98 ? 7.275 6.710 4.144 1.00 93.25 98 THR A C 1
ATOM 757 O O . THR A 1 98 ? 8.225 6.279 3.494 1.00 93.25 98 THR A O 1
ATOM 760 N N . SER A 1 99 ? 6.053 6.828 3.621 1.00 93.00 99 SER A N 1
ATOM 761 C CA . SER A 1 99 ? 5.742 6.463 2.234 1.00 93.00 99 SER A CA 1
ATOM 762 C C . SER A 1 99 ? 6.516 7.318 1.233 1.00 93.00 99 SER A C 1
ATOM 764 O O . SER A 1 99 ? 7.070 6.783 0.280 1.00 93.00 99 SER A O 1
ATOM 766 N N . LEU A 1 100 ? 6.603 8.632 1.459 1.00 94.75 100 LEU A N 1
ATOM 767 C CA . LEU A 1 100 ? 7.309 9.559 0.576 1.00 94.75 100 LEU A CA 1
ATOM 768 C C . LEU A 1 100 ? 8.808 9.244 0.506 1.00 94.75 100 LEU A C 1
ATOM 770 O O . LEU A 1 100 ? 9.373 9.201 -0.585 1.00 94.75 100 LEU A O 1
ATOM 774 N N . VAL A 1 101 ? 9.434 8.965 1.653 1.00 95.81 101 VAL A N 1
ATOM 775 C CA . VAL A 1 101 ? 10.845 8.553 1.721 1.00 95.81 101 VAL A CA 1
ATOM 776 C C . VAL A 1 101 ? 11.071 7.250 0.950 1.00 95.81 101 VAL A C 1
ATOM 778 O O . VAL A 1 101 ? 12.019 7.155 0.174 1.00 95.81 101 VAL A O 1
ATOM 781 N N . LEU A 1 102 ? 10.184 6.262 1.106 1.00 94.88 102 LEU A N 1
ATOM 782 C CA . LEU A 1 102 ? 10.284 4.993 0.382 1.00 94.88 102 LEU A CA 1
ATOM 783 C C . LEU A 1 102 ? 10.092 5.181 -1.127 1.00 94.88 102 LEU A C 1
ATOM 785 O O . LEU A 1 102 ? 10.884 4.661 -1.907 1.00 94.88 102 LEU A O 1
ATOM 789 N N . ILE A 1 103 ? 9.090 5.958 -1.544 1.00 95.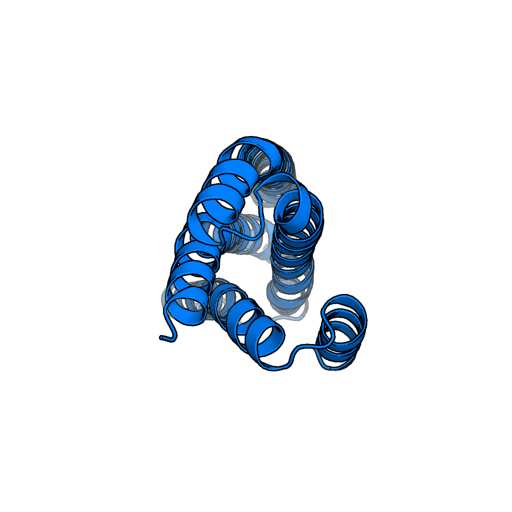00 103 ILE A N 1
ATOM 790 C CA . ILE A 1 103 ? 8.844 6.277 -2.957 1.00 95.00 103 ILE A CA 1
ATOM 791 C C . ILE A 1 103 ? 10.078 6.937 -3.573 1.00 95.00 103 ILE A C 1
ATOM 793 O O . ILE A 1 103 ? 10.492 6.524 -4.655 1.00 95.00 103 ILE A O 1
ATOM 797 N N . ALA A 1 104 ? 10.679 7.912 -2.885 1.00 95.12 104 ALA A N 1
ATOM 798 C CA . ALA A 1 104 ? 11.906 8.564 -3.329 1.00 95.12 104 ALA A CA 1
ATOM 799 C C . ALA A 1 104 ? 13.081 7.576 -3.419 1.00 95.12 104 ALA A C 1
ATOM 801 O O . ALA A 1 104 ? 13.824 7.600 -4.394 1.00 95.12 104 ALA A O 1
ATOM 802 N N . GLY A 1 105 ? 13.217 6.657 -2.459 1.00 94.50 105 GLY A N 1
ATOM 803 C CA . GLY A 1 105 ? 14.236 5.605 -2.499 1.00 94.50 105 GLY A CA 1
ATOM 804 C C . GLY A 1 105 ? 14.095 4.678 -3.712 1.00 94.50 105 GLY A C 1
ATOM 805 O O . GLY A 1 105 ? 15.080 4.403 -4.394 1.00 94.50 105 GLY A O 1
ATOM 806 N N . PHE A 1 106 ? 12.872 4.243 -4.028 1.00 93.50 106 PHE A N 1
ATOM 807 C CA . PHE A 1 106 ? 12.618 3.379 -5.187 1.00 93.50 106 PHE A CA 1
ATOM 808 C C . PHE A 1 106 ? 12.710 4.120 -6.524 1.00 93.50 106 PHE A C 1
ATOM 810 O O . PHE A 1 106 ? 13.128 3.520 -7.512 1.00 93.50 106 PHE A O 1
ATOM 817 N N . ILE A 1 107 ? 12.399 5.421 -6.571 1.00 94.44 107 ILE A N 1
ATOM 818 C CA . ILE A 1 107 ? 12.471 6.198 -7.818 1.00 94.44 107 ILE A CA 1
ATOM 819 C C . ILE A 1 107 ? 13.904 6.298 -8.349 1.00 94.44 107 ILE A C 1
ATOM 821 O O . ILE A 1 107 ? 14.106 6.370 -9.558 1.00 94.44 107 ILE A O 1
ATOM 825 N N . ILE A 1 108 ? 14.906 6.244 -7.464 1.00 95.06 108 ILE A N 1
ATOM 826 C CA . ILE A 1 108 ? 16.325 6.261 -7.846 1.00 95.06 108 ILE A CA 1
ATOM 827 C C . ILE A 1 108 ? 16.665 5.046 -8.723 1.00 95.06 108 ILE A C 1
ATOM 829 O O . ILE A 1 108 ? 17.471 5.153 -9.645 1.00 95.06 108 ILE A O 1
ATOM 833 N N . PHE A 1 109 ? 16.007 3.902 -8.514 1.00 92.69 109 PHE A N 1
ATOM 834 C CA . PHE A 1 109 ? 16.232 2.701 -9.322 1.00 92.69 109 PHE A CA 1
ATOM 835 C C . PHE A 1 109 ? 15.770 2.849 -10.775 1.00 92.69 109 PHE A C 1
ATOM 837 O O . PHE A 1 109 ? 16.266 2.122 -11.635 1.00 92.69 109 PHE A O 1
ATOM 844 N N . CYS A 1 110 ? 14.898 3.816 -11.080 1.00 92.31 110 CYS A N 1
ATOM 845 C CA . CYS A 1 110 ? 14.503 4.132 -12.454 1.00 92.31 110 CYS A CA 1
ATOM 846 C C . CYS A 1 110 ? 15.672 4.639 -13.311 1.00 92.31 110 CYS A C 1
ATOM 848 O O . CYS A 1 110 ? 15.597 4.550 -14.531 1.00 92.31 110 CYS A O 1
ATOM 850 N N . PHE A 1 111 ? 16.744 5.146 -12.695 1.00 93.06 111 PHE A N 1
ATOM 851 C CA . PHE A 1 111 ? 17.950 5.601 -13.394 1.00 93.06 111 PHE A CA 1
ATOM 852 C C . PHE A 1 111 ? 18.960 4.474 -13.660 1.00 93.06 111 PHE A C 1
ATOM 854 O O . PHE A 1 111 ? 20.062 4.736 -14.128 1.00 93.06 111 PHE A O 1
ATOM 861 N N . SER A 1 112 ? 18.626 3.223 -13.333 1.00 93.56 112 SER A N 1
ATOM 862 C CA . SER A 1 112 ? 19.514 2.086 -13.569 1.00 93.56 112 SER A CA 1
ATOM 863 C C . SER A 1 112 ? 19.472 1.623 -15.027 1.00 93.56 112 SER A C 1
ATOM 865 O O . SER A 1 112 ? 18.395 1.375 -15.565 1.00 93.56 112 SER A O 1
ATOM 867 N N . ASP A 1 113 ? 20.645 1.371 -15.613 1.00 90.50 113 ASP A N 1
ATOM 868 C CA . ASP A 1 113 ? 20.782 0.750 -16.941 1.00 90.50 113 ASP A CA 1
ATOM 869 C C . ASP A 1 113 ? 20.307 -0.714 -16.972 1.00 90.50 113 ASP A C 1
ATOM 871 O O . ASP A 1 113 ? 20.046 -1.292 -18.031 1.00 90.50 113 ASP A O 1
ATOM 875 N N . PHE A 1 114 ? 20.174 -1.349 -15.803 1.00 89.12 114 PHE A N 1
ATOM 876 C CA . PHE A 1 114 ? 19.665 -2.707 -15.705 1.00 89.12 114 PHE A CA 1
ATOM 877 C C . PHE A 1 114 ? 18.134 -2.701 -15.696 1.00 89.12 114 PHE A C 1
ATOM 879 O O . PHE A 1 114 ? 17.502 -2.389 -14.685 1.00 89.12 114 PHE A O 1
ATOM 886 N N . GLY A 1 115 ? 17.522 -3.135 -16.804 1.00 84.50 115 GLY A N 1
ATOM 887 C CA . GLY A 1 115 ? 16.064 -3.094 -16.989 1.00 84.50 115 GLY A CA 1
ATOM 888 C C . GLY A 1 115 ? 15.244 -3.789 -15.889 1.00 84.50 115 GLY A C 1
ATOM 889 O O . GLY A 1 115 ? 14.111 -3.395 -15.624 1.00 84.50 115 GLY A O 1
ATOM 890 N N . GLY A 1 116 ? 15.805 -4.789 -15.197 1.00 86.56 116 GLY A N 1
ATOM 891 C CA . GLY A 1 116 ? 15.153 -5.411 -14.039 1.00 86.56 116 GLY A CA 1
ATOM 892 C C . GLY A 1 116 ? 15.056 -4.487 -12.818 1.00 86.56 116 GLY A C 1
ATOM 893 O O . GLY A 1 116 ? 14.028 -4.487 -12.143 1.00 86.56 116 GLY A O 1
ATOM 894 N N . THR A 1 117 ? 16.094 -3.688 -12.563 1.00 90.62 117 THR A N 1
ATOM 895 C CA . THR A 1 117 ? 16.156 -2.695 -11.477 1.00 90.62 117 THR A CA 1
ATOM 896 C C . THR A 1 117 ? 15.321 -1.472 -11.826 1.00 90.62 117 THR A C 1
ATOM 898 O O . THR A 1 117 ? 14.565 -0.992 -10.985 1.00 90.62 117 THR A O 1
ATOM 901 N N . MET A 1 118 ? 15.365 -1.037 -13.087 1.00 91.50 118 MET A N 1
ATOM 902 C CA . MET A 1 118 ? 14.480 0.010 -13.591 1.00 91.50 118 MET A CA 1
ATOM 903 C C . MET A 1 118 ? 13.010 -0.358 -13.364 1.00 91.50 118 MET A C 1
ATOM 905 O O . MET A 1 118 ? 12.268 0.421 -12.769 1.00 91.50 118 MET A O 1
ATOM 909 N N . ALA A 1 119 ? 12.607 -1.573 -13.764 1.00 89.81 119 ALA A N 1
ATOM 910 C CA . ALA A 1 119 ? 11.253 -2.081 -13.554 1.00 89.81 119 ALA A CA 1
ATOM 911 C C . ALA A 1 119 ? 10.868 -2.138 -12.071 1.00 89.81 119 ALA A C 1
ATOM 913 O O . ALA A 1 119 ? 9.771 -1.722 -11.707 1.00 89.81 119 ALA A O 1
ATOM 914 N N . LEU A 1 120 ? 11.778 -2.613 -11.213 1.00 90.56 120 LEU A N 1
ATOM 915 C CA . LEU A 1 120 ? 11.583 -2.627 -9.764 1.00 90.56 120 LEU A CA 1
ATOM 916 C C . LEU A 1 120 ? 11.290 -1.220 -9.227 1.00 90.56 120 LEU A C 1
ATOM 918 O O . LEU A 1 120 ? 10.366 -1.066 -8.433 1.00 90.56 120 LEU A O 1
ATOM 922 N N . GLY A 1 121 ? 12.045 -0.209 -9.663 1.00 92.75 121 GLY A N 1
ATOM 923 C CA . GLY A 1 121 ? 11.902 1.169 -9.201 1.00 92.75 121 GLY A CA 1
ATOM 924 C C . GLY A 1 121 ? 10.509 1.730 -9.444 1.00 92.75 121 GLY A C 1
ATOM 925 O O . GLY A 1 121 ? 9.761 1.982 -8.498 1.00 92.75 121 GLY A O 1
ATOM 926 N N . TRP A 1 122 ? 10.120 1.867 -10.712 1.00 92.50 122 TRP A N 1
ATOM 927 C CA . TRP A 1 122 ? 8.867 2.546 -11.042 1.00 92.50 122 TRP A CA 1
ATOM 928 C C . TRP A 1 122 ? 7.630 1.752 -10.600 1.00 92.50 122 TRP A C 1
ATOM 930 O O . TRP A 1 122 ? 6.676 2.349 -10.097 1.00 92.50 122 TRP A O 1
ATOM 940 N N . LEU A 1 123 ? 7.650 0.415 -10.710 1.00 93.38 123 LEU A N 1
ATOM 941 C CA . LEU A 1 123 ? 6.531 -0.425 -10.272 1.00 93.38 123 LEU A CA 1
ATOM 942 C C . LEU A 1 123 ? 6.359 -0.377 -8.754 1.00 93.38 123 LEU A C 1
ATOM 944 O O . LEU A 1 123 ? 5.231 -0.270 -8.269 1.00 93.38 123 LEU A O 1
ATOM 948 N N . THR A 1 124 ? 7.453 -0.423 -7.988 1.00 93.44 124 THR A N 1
ATOM 949 C CA . THR A 1 124 ? 7.363 -0.344 -6.524 1.00 93.44 124 THR A CA 1
ATOM 950 C C . THR A 1 124 ? 6.879 1.033 -6.096 1.00 93.44 124 THR A C 1
ATOM 952 O O . THR A 1 124 ? 5.940 1.107 -5.310 1.00 93.44 124 THR A O 1
ATOM 955 N N . SER A 1 125 ? 7.417 2.120 -6.661 1.00 94.56 125 SER A N 1
ATOM 956 C CA . SER A 1 125 ? 6.946 3.481 -6.369 1.00 94.56 125 SER A CA 1
ATOM 957 C C . SER A 1 125 ? 5.449 3.647 -6.652 1.00 94.56 125 SER A C 1
ATOM 959 O O . SER A 1 125 ? 4.723 4.175 -5.809 1.00 94.56 125 SER A O 1
ATOM 961 N N . LEU A 1 126 ? 4.954 3.130 -7.781 1.00 94.62 126 LEU A N 1
ATOM 962 C CA . LEU A 1 126 ? 3.524 3.135 -8.103 1.00 94.62 126 LEU A CA 1
ATOM 963 C C . LEU A 1 126 ? 2.697 2.334 -7.086 1.00 94.62 126 LEU A C 1
ATOM 965 O O . LEU A 1 126 ? 1.646 2.787 -6.621 1.00 94.62 126 LEU A O 1
ATOM 969 N N . THR A 1 127 ? 3.182 1.148 -6.716 1.00 94.12 127 THR A N 1
ATOM 970 C CA . THR A 1 127 ? 2.501 0.293 -5.735 1.00 94.12 127 THR A CA 1
ATOM 971 C C . THR A 1 127 ? 2.445 0.968 -4.367 1.00 94.12 127 THR A C 1
ATOM 973 O O . THR A 1 127 ? 1.436 0.882 -3.681 1.00 94.12 127 THR A O 1
ATOM 976 N N . LEU A 1 128 ? 3.500 1.680 -3.969 1.00 94.00 128 LEU A N 1
ATOM 977 C CA . LEU A 1 128 ? 3.543 2.397 -2.699 1.00 94.00 128 LEU A CA 1
ATOM 978 C C . LEU A 1 128 ? 2.574 3.573 -2.674 1.00 94.00 128 LEU A C 1
ATOM 980 O O . LEU A 1 128 ? 1.820 3.702 -1.717 1.00 94.00 128 LEU A O 1
ATOM 984 N N . ILE A 1 129 ? 2.521 4.377 -3.738 1.00 94.31 129 ILE A N 1
ATOM 985 C CA . ILE A 1 129 ? 1.551 5.477 -3.845 1.00 94.31 129 ILE A CA 1
ATOM 986 C C . ILE A 1 129 ? 0.127 4.935 -3.695 1.00 94.31 129 ILE A C 1
ATOM 988 O O . ILE A 1 129 ? -0.656 5.418 -2.875 1.00 94.31 129 ILE A O 1
ATOM 992 N N . THR A 1 130 ? -0.203 3.893 -4.457 1.00 93.56 130 THR A N 1
ATOM 993 C CA . THR A 1 130 ? -1.535 3.279 -4.412 1.00 93.56 130 THR A CA 1
ATOM 994 C C . THR A 1 130 ? -1.813 2.602 -3.067 1.00 93.56 130 THR A C 1
ATOM 996 O O . THR A 1 130 ? -2.932 2.707 -2.566 1.00 93.56 130 THR A O 1
ATOM 999 N N . ALA A 1 131 ? -0.818 1.983 -2.426 1.00 92.12 131 ALA A N 1
ATOM 1000 C CA . ALA A 1 131 ? -0.939 1.385 -1.096 1.00 92.12 131 ALA A CA 1
ATOM 1001 C C . ALA A 1 131 ? -1.197 2.416 -0.003 1.00 92.12 131 ALA A C 1
ATOM 1003 O O . ALA A 1 131 ? -2.081 2.198 0.827 1.00 92.12 131 ALA A O 1
ATOM 1004 N N . THR A 1 132 ? -0.486 3.540 -0.014 1.00 92.06 132 THR A N 1
ATOM 1005 C CA . THR A 1 132 ? -0.679 4.621 0.956 1.00 92.06 132 THR A CA 1
ATOM 1006 C C . THR A 1 132 ? -2.057 5.251 0.800 1.00 92.06 132 THR A C 1
ATOM 1008 O O . THR A 1 132 ? -2.766 5.414 1.791 1.00 92.06 132 THR A O 1
ATOM 1011 N N . LEU A 1 133 ? -2.487 5.528 -0.437 1.00 92.19 133 LEU A N 1
ATOM 1012 C CA . LEU A 1 133 ? -3.827 6.053 -0.709 1.00 92.19 133 LEU A CA 1
ATOM 1013 C C . LEU A 1 133 ? -4.918 5.071 -0.272 1.00 92.19 133 LEU A C 1
ATOM 1015 O O . LEU A 1 133 ? -5.848 5.446 0.440 1.00 92.19 133 LEU A O 1
ATOM 1019 N N . THR A 1 134 ? -4.791 3.798 -0.645 1.00 90.31 134 THR A N 1
ATOM 1020 C CA . THR A 1 134 ? -5.804 2.789 -0.315 1.00 90.31 134 THR A CA 1
ATOM 1021 C C . THR A 1 134 ? -5.873 2.551 1.193 1.00 90.31 134 THR A C 1
ATOM 1023 O O . THR A 1 134 ? -6.966 2.467 1.747 1.00 90.31 134 THR A O 1
ATOM 1026 N N . ASN A 1 135 ? -4.738 2.503 1.894 1.00 89.00 135 ASN A N 1
ATOM 1027 C CA . ASN A 1 135 ? -4.738 2.343 3.346 1.00 89.00 135 ASN A CA 1
ATOM 1028 C C . ASN A 1 135 ? -5.265 3.583 4.080 1.00 89.00 135 ASN A C 1
ATOM 1030 O O . ASN A 1 135 ? -5.989 3.425 5.052 1.00 89.00 135 ASN A O 1
ATOM 1034 N N . LEU A 1 136 ? -4.977 4.808 3.639 1.00 88.00 136 LEU A N 1
ATOM 1035 C CA . LEU A 1 136 ? -5.476 6.007 4.330 1.00 88.00 136 LEU A CA 1
ATOM 1036 C C . LEU A 1 136 ? -6.934 6.351 4.008 1.00 88.00 136 LEU A C 1
ATOM 1038 O O . LEU A 1 136 ? -7.563 7.058 4.787 1.00 88.00 136 LEU A O 1
ATOM 1042 N N . ILE A 1 137 ? -7.484 5.858 2.897 1.00 88.88 137 ILE A N 1
ATOM 1043 C CA . ILE A 1 137 ? -8.875 6.128 2.499 1.00 88.88 137 ILE A CA 1
ATOM 1044 C C . ILE A 1 137 ? -9.773 4.934 2.829 1.00 88.88 137 ILE A C 1
ATOM 1046 O O . ILE A 1 137 ? -10.798 5.069 3.498 1.00 88.88 137 ILE A O 1
ATOM 1050 N N . LEU A 1 138 ? -9.399 3.744 2.361 1.00 86.56 138 LEU A N 1
ATOM 1051 C CA . LEU A 1 138 ? -10.270 2.576 2.386 1.00 86.56 138 LEU A CA 1
ATOM 1052 C C . LEU A 1 138 ? -10.288 1.900 3.759 1.00 86.56 138 LEU A C 1
ATOM 1054 O O . LEU A 1 138 ? -11.353 1.508 4.227 1.00 86.56 138 LEU A O 1
ATOM 1058 N N . LEU A 1 139 ? -9.139 1.793 4.435 1.00 85.56 139 LEU A N 1
ATOM 1059 C CA . LEU A 1 139 ? -9.066 1.202 5.776 1.00 85.56 139 LEU A CA 1
ATOM 1060 C C . LEU A 1 139 ? -9.965 1.937 6.790 1.00 85.56 139 LEU A C 1
ATOM 1062 O O . LEU A 1 139 ? -10.787 1.262 7.417 1.00 85.56 139 LEU A O 1
ATOM 1066 N N . PRO A 1 140 ? -9.902 3.279 6.947 1.00 85.44 140 PRO A N 1
ATOM 1067 C CA . PRO A 1 140 ? -10.801 3.970 7.867 1.00 85.44 140 PRO A CA 1
ATOM 1068 C C . PRO A 1 140 ? -12.263 3.877 7.431 1.00 85.44 140 PRO A C 1
ATOM 1070 O O . PRO A 1 140 ? -13.130 3.688 8.282 1.00 85.44 140 PRO A O 1
ATOM 1073 N N . ALA A 1 141 ? -12.558 3.925 6.128 1.00 86.94 141 ALA A N 1
ATOM 1074 C CA . ALA A 1 141 ? -13.921 3.742 5.630 1.00 86.94 141 ALA A CA 1
ATOM 1075 C C . ALA A 1 141 ? -14.499 2.368 6.018 1.00 86.94 141 ALA A C 1
ATOM 1077 O O . ALA A 1 141 ? -15.650 2.275 6.457 1.00 86.94 141 ALA A O 1
ATOM 1078 N N . ILE A 1 142 ? -13.698 1.301 5.924 1.00 84.56 142 ILE A N 1
ATOM 1079 C CA . ILE A 1 142 ? -14.121 -0.044 6.323 1.00 84.56 142 ILE A CA 1
ATOM 1080 C C . ILE A 1 142 ? -14.287 -0.131 7.848 1.00 84.56 142 ILE A C 1
ATOM 1082 O O . ILE A 1 142 ? -15.288 -0.678 8.313 1.00 84.56 142 ILE A O 1
ATOM 1086 N N . LEU A 1 143 ? -13.370 0.443 8.636 1.00 83.00 143 LEU A N 1
ATOM 1087 C CA . LEU A 1 143 ? -13.482 0.468 10.102 1.00 83.00 143 LEU A CA 1
ATOM 1088 C C . LEU A 1 143 ? -14.753 1.193 10.570 1.00 83.00 143 LEU A C 1
ATOM 1090 O O . LEU A 1 143 ? -15.483 0.672 11.414 1.00 83.00 143 LEU A O 1
ATOM 1094 N N . LEU A 1 144 ? -15.072 2.341 9.966 1.00 83.62 144 LEU A N 1
ATOM 1095 C CA . LEU A 1 144 ? -16.300 3.097 10.236 1.00 83.62 144 LEU A CA 1
ATOM 1096 C C . LEU A 1 144 ? -17.568 2.319 9.858 1.00 83.62 144 LEU A C 1
ATOM 1098 O O . LEU A 1 144 ? -18.596 2.448 10.523 1.00 83.62 144 LEU A O 1
ATOM 1102 N N . SER A 1 145 ? -17.506 1.506 8.801 1.00 80.62 145 SER A N 1
ATOM 1103 C CA . SER A 1 145 ? -18.613 0.648 8.367 1.00 80.62 145 SER A CA 1
ATOM 1104 C C . SER A 1 145 ? -18.840 -0.529 9.324 1.00 80.62 145 SER A C 1
ATOM 1106 O O . SER A 1 145 ? -19.977 -0.826 9.691 1.00 80.62 145 SER A O 1
ATOM 1108 N N . ILE A 1 146 ? -17.764 -1.157 9.811 1.00 72.50 146 ILE A N 1
ATOM 1109 C CA . ILE A 1 146 ? -17.837 -2.262 10.782 1.00 72.50 146 ILE A CA 1
ATOM 1110 C C . ILE A 1 146 ? -18.312 -1.766 12.153 1.00 72.50 146 ILE A C 1
ATOM 1112 O O . ILE A 1 146 ? -19.111 -2.443 12.802 1.00 72.50 146 ILE A O 1
ATOM 1116 N N . GLY A 1 147 ? -17.871 -0.577 12.574 1.00 62.97 147 GLY A N 1
ATOM 1117 C CA . GLY A 1 147 ? -18.308 0.062 13.817 1.00 62.97 147 GLY A CA 1
ATOM 1118 C C . GLY A 1 147 ? -19.766 0.523 13.821 1.00 62.97 147 GLY A C 1
ATOM 1119 O O . GLY A 1 147 ? -20.298 0.869 14.868 1.00 62.97 147 GLY A O 1
ATOM 1120 N N . LYS A 1 148 ? -20.435 0.509 12.662 1.00 52.97 148 LYS A N 1
ATOM 1121 C CA . LYS A 1 148 ? -21.827 0.943 12.501 1.00 52.97 148 LYS A CA 1
ATOM 1122 C C . LYS A 1 148 ? -22.868 -0.137 12.814 1.00 52.97 148 LYS A C 1
ATOM 1124 O O . LYS A 1 148 ? -24.056 0.102 12.585 1.00 52.97 148 LYS A O 1
ATOM 1129 N N . LYS A 1 149 ? -22.473 -1.316 13.309 1.00 40.25 149 LYS A N 1
ATOM 1130 C CA . LYS A 1 149 ? -23.451 -2.323 13.742 1.00 40.25 149 LYS A CA 1
ATOM 1131 C C . LYS A 1 149 ? -24.137 -1.873 15.036 1.00 40.25 149 LYS A C 1
ATOM 1133 O O . LYS A 1 149 ? -23.549 -1.971 16.107 1.00 40.25 149 LYS A O 1
ATOM 1138 N N . LYS A 1 150 ? -25.361 -1.362 14.854 1.00 35.22 150 LYS A N 1
ATOM 1139 C CA . LYS A 1 150 ? -26.453 -1.384 15.836 1.00 35.22 150 LYS A CA 1
ATOM 1140 C C . LYS A 1 150 ? -26.552 -2.747 16.514 1.00 35.22 150 LYS A C 1
ATOM 1142 O O . LYS A 1 150 ? -26.395 -3.758 15.787 1.00 35.22 150 LYS A O 1
#

Sequence (150 aa):
FLLISLCMLYLFRSARILISSLIPNIIPLIITAGVMGWAGVPLKPSTVLVFSVALGIAIDVTIRFLVNYKQELPNQNQDIKATVIQTIYSTGISIIYTSLVLIAGFIIFCFSDFGGTMALGWLTSLTLITATLTNLILLPAILLSIGKKK

Radius of gyration: 16.64 Å; chains: 1; bounding box: 47×30×47 Å

pLDDT: mean 85.34, std 9.78, range [35.22, 95.81]